Protein AF-A0A3D1PII8-F1 (afdb_monomer)

Foldseek 3Di:
DDPPVDPDPVLLVVLLVQLVDPPHDPDLVVSQVCCCPVVVDRDDPVRSVVSND

Mean predicted aligned error: 6.69 Å

Secondary structure (DSSP, 8-state):
--------HHHHHHHHHHHHSTTS-SSHHHHHHHHHHHS-----HHHHHHH--

Nearest PDB structures (foldseek):
  7viv-assembly1_A  TM=6.952E-01  e=3.618E+00  African swine fever virus
  8dqx-assembly1_E  TM=4.338E-01  e=9.479E+00  Saccharomyces cerevisiae

Structure (mmCIF, N/CA/C/O backbone):
data_AF-A0A3D1PII8-F1
#
_entry.id   AF-A0A3D1PII8-F1
#
loop_
_atom_site.group_PDB
_atom_site.id
_atom_site.type_symbol
_atom_site.label_atom_id
_atom_site.label_alt_id
_atom_site.label_comp_id
_atom_site.label_asym_id
_atom_site.label_entity_id
_atom_site.label_seq_id
_atom_site.pdbx_PDB_ins_code
_atom_site.Cartn_x
_atom_site.Cartn_y
_atom_site.Cartn_z
_atom_site.occupancy
_atom_site.B_iso_or_equiv
_atom_site.auth_seq_id
_atom_site.auth_comp_id
_atom_site.auth_asym_id
_atom_site.auth_atom_id
_atom_site.pdbx_PDB_model_num
ATOM 1 N N . GLN A 1 1 ? -13.227 22.017 1.067 1.00 37.78 1 GLN A N 1
ATOM 2 C CA . GLN A 1 1 ? -13.145 20.633 1.563 1.00 37.78 1 GLN A CA 1
ATOM 3 C C . GLN A 1 1 ? -12.624 19.827 0.394 1.00 37.78 1 GLN A C 1
ATOM 5 O O . GLN A 1 1 ? -13.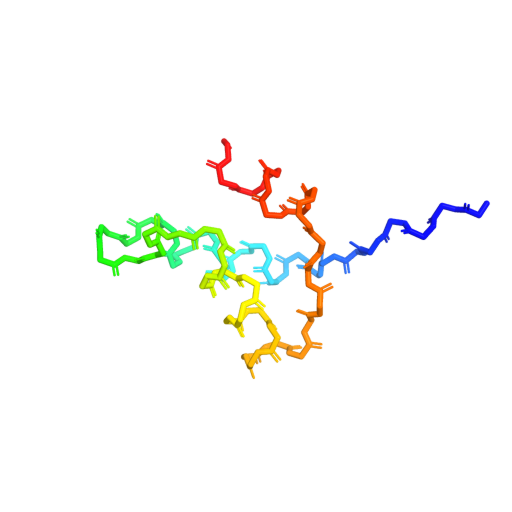365 19.605 -0.552 1.00 37.78 1 GLN A O 1
ATOM 10 N N . GLU A 1 2 ? -11.319 19.583 0.382 1.00 40.19 2 GLU A N 1
ATOM 11 C CA . GLU A 1 2 ? -10.656 18.714 -0.586 1.00 40.19 2 GLU A CA 1
ATOM 12 C C . GLU A 1 2 ? -10.163 17.527 0.223 1.00 40.19 2 GLU A C 1
ATOM 14 O O . GLU A 1 2 ? -9.081 17.560 0.802 1.00 40.19 2 GLU A O 1
ATOM 19 N N . ASP A 1 3 ? -10.996 16.497 0.318 1.00 41.38 3 ASP A N 1
ATOM 20 C CA . ASP A 1 3 ? -10.590 15.177 0.781 1.00 41.38 3 ASP A CA 1
ATOM 21 C C . ASP A 1 3 ? -9.702 14.543 -0.305 1.00 41.38 3 ASP A C 1
ATOM 23 O O . ASP A 1 3 ? -10.051 13.553 -0.945 1.00 41.38 3 ASP A O 1
ATOM 27 N N . SER A 1 4 ? -8.543 15.156 -0.570 1.00 48.56 4 SER A N 1
ATOM 28 C CA . SER A 1 4 ? -7.424 14.434 -1.159 1.00 48.56 4 SER A CA 1
ATOM 29 C C . SER A 1 4 ? -7.059 13.389 -0.125 1.00 48.56 4 SER A C 1
ATOM 31 O O . SER A 1 4 ? -6.544 13.734 0.935 1.00 48.56 4 SER A O 1
ATOM 33 N N . GLN A 1 5 ? -7.387 12.125 -0.386 1.00 57.47 5 GLN A N 1
ATOM 34 C CA . GLN A 1 5 ? -6.859 11.020 0.401 1.00 57.47 5 GLN A CA 1
ATOM 35 C C . GLN A 1 5 ? -5.335 11.116 0.349 1.00 57.47 5 GLN A C 1
ATOM 37 O O . GLN A 1 5 ? -4.711 10.750 -0.645 1.00 57.47 5 GLN A O 1
ATOM 42 N N . ILE A 1 6 ? -4.757 11.682 1.405 1.00 58.84 6 ILE A N 1
ATOM 43 C CA . ILE A 1 6 ? -3.321 11.784 1.588 1.00 58.84 6 ILE A CA 1
ATOM 44 C C . ILE A 1 6 ? -2.864 10.354 1.855 1.00 58.84 6 ILE A C 1
ATOM 46 O O . ILE A 1 6 ? -3.039 9.843 2.960 1.00 58.84 6 ILE A O 1
ATOM 50 N N . ILE A 1 7 ? -2.342 9.671 0.834 1.00 69.31 7 ILE A N 1
ATOM 51 C CA . ILE A 1 7 ? -1.458 8.550 1.128 1.00 69.31 7 ILE A CA 1
ATOM 52 C C . ILE A 1 7 ? -0.230 9.142 1.805 1.00 69.31 7 ILE A C 1
ATOM 54 O O . ILE A 1 7 ? 0.351 10.109 1.310 1.00 69.31 7 ILE A O 1
ATOM 58 N N . SER A 1 8 ? 0.103 8.621 2.983 1.00 74.75 8 SER A N 1
ATOM 59 C CA . SER A 1 8 ? 1.287 9.059 3.713 1.00 74.75 8 SER A CA 1
ATOM 60 C C . SER A 1 8 ? 2.517 8.938 2.819 1.00 74.75 8 SER A C 1
ATOM 62 O O . SER A 1 8 ? 2.609 8.016 2.011 1.00 74.75 8 SER A O 1
ATOM 64 N N . GLU A 1 9 ? 3.478 9.839 2.990 1.00 76.19 9 GLU A N 1
ATOM 65 C CA . GLU A 1 9 ? 4.721 9.832 2.211 1.00 76.19 9 GLU A CA 1
ATOM 66 C C . GLU A 1 9 ? 5.433 8.467 2.306 1.00 76.19 9 GLU A C 1
ATOM 68 O O . GLU A 1 9 ? 5.837 7.909 1.293 1.00 76.19 9 GLU A O 1
ATOM 73 N N . GLU A 1 10 ? 5.404 7.835 3.487 1.00 81.12 10 GLU A N 1
ATOM 74 C CA . GLU A 1 10 ? 5.895 6.465 3.711 1.00 81.12 10 GLU A CA 1
ATOM 75 C C . GLU A 1 10 ? 5.223 5.416 2.802 1.00 81.12 10 GLU A C 1
ATOM 77 O O . GLU A 1 10 ? 5.874 4.485 2.325 1.00 81.12 10 GLU A O 1
ATOM 82 N N . ALA A 1 11 ? 3.921 5.560 2.537 1.00 79.50 11 ALA A N 1
ATOM 83 C CA . ALA A 1 11 ? 3.186 4.664 1.650 1.00 79.50 11 ALA A CA 1
ATOM 84 C C . ALA A 1 11 ? 3.636 4.833 0.194 1.00 79.50 11 ALA A C 1
ATOM 86 O O . ALA A 1 11 ? 3.790 3.837 -0.507 1.00 79.50 11 ALA A O 1
ATOM 87 N N . ILE A 1 12 ? 3.885 6.075 -0.242 1.00 78.31 12 ILE A N 1
ATOM 88 C CA . ILE A 1 12 ? 4.431 6.377 -1.575 1.00 78.31 12 ILE A CA 1
ATOM 89 C C . ILE A 1 12 ? 5.830 5.784 -1.713 1.00 78.31 12 ILE A C 1
ATOM 91 O O . ILE A 1 12 ? 6.124 5.146 -2.718 1.00 78.31 12 ILE A O 1
ATOM 95 N N . GLU A 1 13 ? 6.687 5.971 -0.711 1.00 83.50 13 GLU A N 1
ATOM 96 C CA . GLU A 1 13 ? 8.062 5.477 -0.747 1.00 83.50 13 GLU A CA 1
ATOM 97 C C . GLU A 1 13 ? 8.133 3.949 -0.780 1.00 83.50 13 GLU A C 1
ATOM 99 O O . GLU A 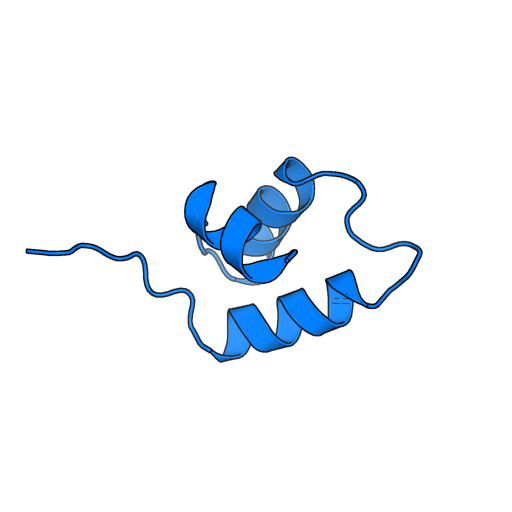1 13 ? 8.908 3.385 -1.556 1.00 83.50 13 GLU A O 1
ATOM 104 N N . ARG A 1 14 ? 7.315 3.261 0.027 1.00 84.00 14 ARG A N 1
ATOM 105 C CA . ARG A 1 14 ? 7.231 1.797 -0.027 1.00 84.00 14 ARG A CA 1
ATOM 106 C C . ARG A 1 14 ? 6.665 1.320 -1.356 1.00 84.00 14 ARG A C 1
ATOM 108 O O . ARG A 1 14 ? 7.260 0.450 -1.980 1.00 84.00 14 ARG A O 1
ATOM 115 N N . LEU A 1 15 ? 5.571 1.926 -1.814 1.00 80.69 15 LEU A N 1
ATOM 116 C CA . LEU A 1 15 ? 4.956 1.563 -3.084 1.00 80.69 15 LEU A CA 1
ATOM 117 C C . LEU A 1 15 ? 5.915 1.775 -4.262 1.00 80.69 15 LEU A C 1
ATOM 119 O O . LEU A 1 15 ? 5.985 0.942 -5.155 1.00 80.69 15 LEU A O 1
ATOM 123 N N . GLY A 1 16 ? 6.688 2.861 -4.243 1.00 79.94 16 GLY A N 1
ATOM 124 C CA . GLY A 1 16 ? 7.709 3.150 -5.245 1.00 79.94 16 GLY A CA 1
ATOM 125 C C . GLY A 1 16 ? 8.831 2.111 -5.277 1.00 79.94 16 GLY A C 1
ATOM 126 O O . GLY A 1 16 ? 9.323 1.805 -6.357 1.00 79.94 16 GLY A O 1
ATOM 127 N N . ARG A 1 17 ? 9.215 1.531 -4.130 1.00 84.75 17 ARG A N 1
ATOM 128 C CA . ARG A 1 17 ? 10.185 0.419 -4.090 1.00 84.75 17 ARG A CA 1
ATOM 129 C C . ARG A 1 17 ? 9.615 -0.859 -4.688 1.00 84.75 17 ARG A C 1
ATOM 131 O O . ARG A 1 17 ? 10.290 -1.485 -5.492 1.00 84.75 17 ARG A O 1
ATOM 138 N N . GLU A 1 18 ? 8.383 -1.205 -4.335 1.00 83.44 18 GLU A N 1
ATOM 139 C CA . GLU A 1 18 ? 7.706 -2.392 -4.870 1.00 83.44 18 GLU A CA 1
ATOM 140 C C . GLU A 1 18 ? 7.437 -2.256 -6.384 1.00 83.44 18 GLU A C 1
ATOM 142 O O . GLU A 1 18 ? 7.560 -3.223 -7.124 1.00 83.44 18 GLU A O 1
ATOM 147 N N . LEU A 1 19 ? 7.135 -1.046 -6.877 1.00 79.50 19 LEU A N 1
ATOM 148 C CA . LEU A 1 19 ? 6.985 -0.751 -8.314 1.00 79.50 19 LEU A CA 1
ATOM 149 C C . LEU A 1 19 ? 8.308 -0.763 -9.092 1.00 79.50 19 LEU A C 1
ATOM 151 O O . LEU A 1 19 ? 8.295 -0.905 -10.313 1.00 79.50 19 LEU A O 1
ATOM 155 N N . GLN A 1 20 ? 9.442 -0.559 -8.418 1.00 78.94 20 GLN A N 1
ATOM 156 C CA . GLN A 1 20 ? 10.764 -0.700 -9.035 1.00 78.94 20 GLN A CA 1
ATOM 157 C C . GLN A 1 20 ? 11.161 -2.164 -9.223 1.00 78.94 20 GLN A C 1
ATOM 159 O O . GLN A 1 20 ? 12.096 -2.440 -9.981 1.00 78.94 20 GLN A O 1
ATOM 164 N N . ASP A 1 21 ? 10.472 -3.084 -8.551 1.00 79.19 21 ASP A N 1
ATOM 165 C CA . ASP A 1 21 ? 10.708 -4.504 -8.706 1.00 79.19 21 ASP A CA 1
ATOM 166 C C . ASP A 1 21 ? 10.064 -5.002 -10.015 1.00 79.19 21 ASP A C 1
ATOM 168 O O . ASP A 1 21 ? 8.881 -4.750 -10.261 1.00 79.19 21 ASP A O 1
ATOM 172 N N . PRO A 1 22 ? 10.816 -5.677 -10.903 1.00 68.38 22 PRO A N 1
ATOM 173 C CA . PRO A 1 22 ? 10.291 -6.163 -12.180 1.00 68.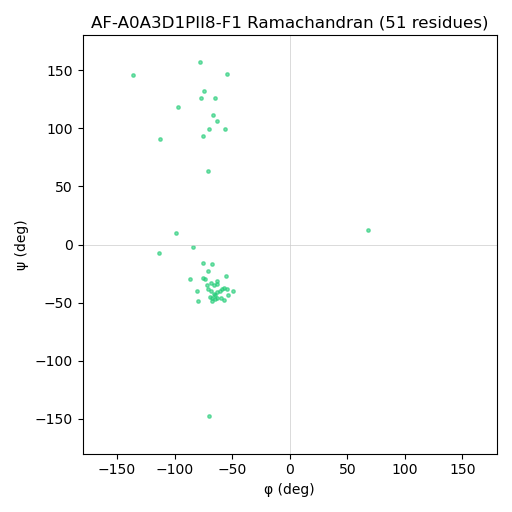38 22 PRO A CA 1
ATOM 174 C C . PRO A 1 22 ? 9.249 -7.283 -12.023 1.00 68.38 22 PRO A C 1
ATOM 176 O O . PRO A 1 22 ? 8.515 -7.543 -12.974 1.00 68.38 22 PRO A O 1
ATOM 179 N N . GLU A 1 23 ? 9.183 -7.925 -10.852 1.00 74.44 23 GLU A N 1
ATOM 180 C CA . GLU A 1 23 ? 8.123 -8.867 -10.453 1.00 74.44 23 GLU A CA 1
ATOM 181 C C . GLU A 1 23 ? 7.051 -8.208 -9.564 1.00 74.44 23 GLU A C 1
ATOM 183 O O . GLU A 1 23 ? 6.229 -8.903 -8.970 1.00 74.44 23 GLU A O 1
ATOM 188 N N . GLY A 1 24 ? 7.073 -6.877 -9.437 1.00 74.38 24 GLY A N 1
ATOM 189 C CA . GLY A 1 24 ? 6.118 -6.111 -8.645 1.00 74.38 24 GLY A CA 1
ATOM 190 C C . GLY A 1 24 ? 4.709 -6.090 -9.245 1.00 74.38 24 GLY A C 1
ATOM 191 O O . GLY A 1 24 ? 4.243 -7.030 -9.883 1.00 74.38 24 GLY A O 1
ATOM 192 N N . PHE A 1 25 ? 3.986 -4.990 -9.039 1.00 77.69 25 PHE A N 1
ATOM 193 C CA . PHE A 1 25 ? 2.582 -4.909 -9.450 1.00 77.69 25 PHE A CA 1
ATOM 194 C C . PHE A 1 25 ? 2.411 -4.932 -10.976 1.00 77.69 25 PHE A C 1
ATOM 196 O O . PHE A 1 25 ? 2.708 -3.947 -11.654 1.00 77.69 25 PHE A O 1
ATOM 203 N N . GLU A 1 26 ? 1.834 -6.012 -11.509 1.00 68.69 26 GLU A N 1
ATOM 204 C CA . GLU A 1 26 ? 1.448 -6.094 -12.924 1.00 68.69 26 GLU A CA 1
ATOM 205 C C . GLU A 1 26 ? 0.207 -5.242 -13.227 1.00 68.69 26 GLU A C 1
ATOM 207 O O . GLU A 1 26 ? 0.042 -4.731 -14.338 1.00 68.69 26 GLU A O 1
ATOM 212 N N . ILE A 1 27 ? -0.681 -5.071 -12.240 1.00 72.81 27 ILE A N 1
ATOM 213 C CA . ILE A 1 27 ? -1.947 -4.353 -12.403 1.00 72.81 27 ILE A CA 1
ATOM 214 C C . ILE A 1 27 ? -2.255 -3.402 -11.244 1.00 72.81 27 ILE A C 1
ATOM 216 O O . ILE A 1 27 ? -2.031 -3.682 -10.068 1.00 72.81 27 ILE A O 1
ATOM 220 N N . TYR A 1 28 ? -2.905 -2.282 -11.572 1.00 76.38 28 TYR A N 1
ATOM 221 C CA . TYR A 1 28 ? -3.338 -1.257 -10.611 1.00 76.38 28 TYR A CA 1
ATOM 222 C C . TYR A 1 28 ? -4.226 -1.798 -9.473 1.00 76.38 28 TYR A C 1
ATOM 224 O O . TYR A 1 28 ? -4.253 -1.238 -8.376 1.00 76.38 28 TYR A O 1
ATOM 232 N N . GL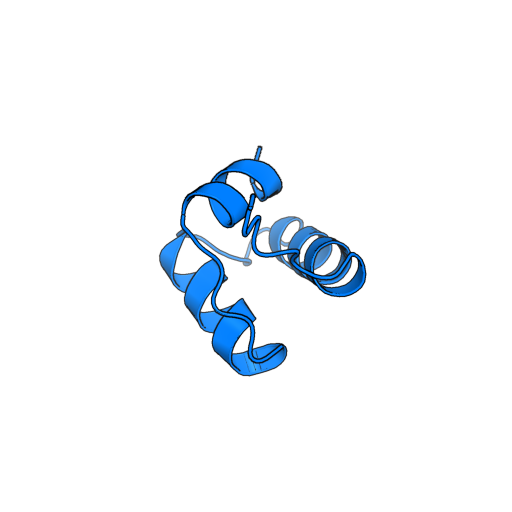Y A 1 29 ? -4.952 -2.893 -9.723 1.00 76.31 29 GLY A N 1
ATOM 233 C CA . GLY A 1 29 ? -5.780 -3.559 -8.716 1.00 76.31 29 GLY A CA 1
ATOM 234 C C . GLY A 1 29 ? -4.967 -4.226 -7.603 1.00 76.31 29 GLY A C 1
ATOM 235 O O . GLY A 1 29 ? -5.399 -4.220 -6.447 1.00 76.31 29 GLY A O 1
ATOM 236 N N . GLU A 1 30 ? -3.774 -4.741 -7.911 1.00 84.69 30 GLU A N 1
ATOM 237 C CA . GLU A 1 30 ? -2.875 -5.301 -6.896 1.00 84.69 30 GLU A CA 1
ATOM 238 C C . GLU A 1 30 ? -2.291 -4.202 -6.020 1.00 84.69 30 GLU A C 1
ATOM 240 O O . GLU A 1 30 ? -2.265 -4.360 -4.805 1.00 84.69 30 GLU A O 1
ATOM 245 N N . VAL A 1 31 ? -1.957 -3.043 -6.599 1.00 81.25 31 VAL A N 1
ATOM 246 C CA . VAL A 1 31 ? -1.506 -1.869 -5.837 1.00 81.25 31 VAL A CA 1
ATOM 247 C C . VAL A 1 31 ? -2.545 -1.448 -4.794 1.00 81.25 31 VAL A C 1
ATOM 249 O O . VAL A 1 31 ? -2.210 -1.240 -3.629 1.00 81.25 31 VAL A O 1
ATOM 252 N N . GLN A 1 32 ? -3.822 -1.339 -5.179 1.00 83.19 32 GLN A N 1
ATOM 253 C CA . GLN A 1 32 ? -4.889 -0.986 -4.231 1.00 83.19 32 GLN A CA 1
ATOM 254 C C . GLN A 1 32 ? -5.061 -2.045 -3.141 1.00 8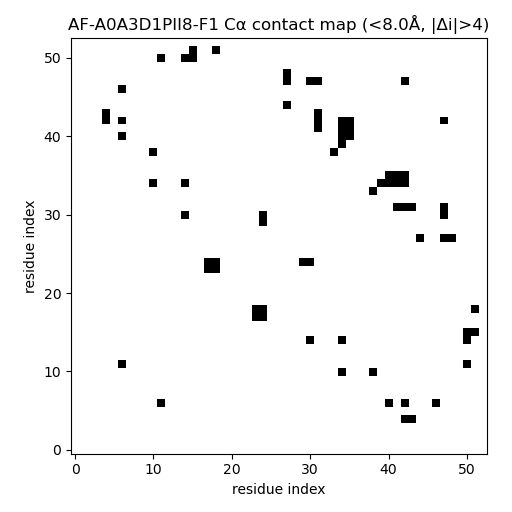3.19 32 GLN A C 1
ATOM 256 O O . GLN A 1 32 ? -5.266 -1.704 -1.975 1.00 83.19 32 GLN A O 1
ATOM 261 N N . THR A 1 33 ? -4.979 -3.321 -3.520 1.00 86.56 33 THR A N 1
ATOM 262 C CA . THR A 1 33 ? -5.117 -4.447 -2.590 1.00 86.56 33 THR A CA 1
ATOM 263 C C . THR A 1 33 ? -3.962 -4.478 -1.595 1.00 86.56 33 THR A C 1
ATOM 265 O O . THR A 1 33 ? -4.192 -4.632 -0.399 1.00 86.56 33 THR A O 1
ATOM 268 N N . TRP A 1 34 ? -2.738 -4.252 -2.063 1.00 86.50 34 TRP A N 1
ATOM 269 C CA . TRP A 1 34 ? -1.533 -4.202 -1.246 1.00 86.50 34 TRP A CA 1
ATOM 270 C C . TRP A 1 34 ? -1.532 -2.996 -0.305 1.00 86.50 34 TRP A C 1
ATOM 272 O O . TRP A 1 34 ? -1.337 -3.165 0.893 1.00 86.50 34 TRP A O 1
ATOM 282 N N . LEU A 1 35 ? -1.870 -1.795 -0.791 1.00 83.75 35 LEU A N 1
ATOM 283 C CA . LEU A 1 35 ? -2.001 -0.598 0.055 1.00 83.75 35 LEU A CA 1
ATOM 284 C C . LEU A 1 35 ? -3.049 -0.796 1.158 1.00 83.75 35 LEU A C 1
ATOM 286 O O . LEU A 1 35 ? -2.850 -0.369 2.297 1.00 83.75 35 LEU A O 1
ATOM 290 N N . ALA A 1 36 ? -4.154 -1.471 0.841 1.00 86.19 36 ALA A N 1
ATOM 291 C CA . ALA A 1 36 ? -5.182 -1.796 1.818 1.00 86.19 36 ALA A CA 1
ATOM 292 C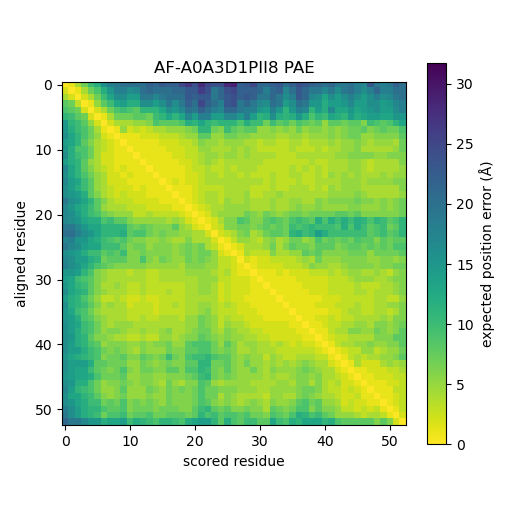 C . ALA A 1 36 ? -4.743 -2.890 2.806 1.00 86.19 36 ALA A C 1
ATOM 294 O O . ALA A 1 36 ? -5.131 -2.823 3.970 1.00 86.19 36 ALA A O 1
ATOM 295 N N . ALA A 1 37 ? -3.957 -3.877 2.373 1.00 87.44 37 ALA A N 1
ATOM 296 C CA . ALA A 1 37 ? -3.512 -4.993 3.206 1.00 87.44 37 ALA A CA 1
ATOM 297 C C . ALA A 1 37 ? -2.330 -4.625 4.118 1.00 87.44 37 ALA A C 1
ATOM 299 O O . ALA A 1 37 ? -2.396 -4.865 5.320 1.00 87.44 37 ALA A O 1
ATOM 300 N N . GLU A 1 38 ? -1.287 -4.006 3.565 1.00 84.88 38 GLU A N 1
ATOM 301 C CA . GLU A 1 38 ? -0.049 -3.678 4.282 1.00 84.88 38 GLU A CA 1
ATOM 302 C C . GLU A 1 38 ? -0.185 -2.409 5.121 1.00 84.88 38 GLU A C 1
ATOM 304 O O . GLU A 1 38 ? 0.317 -2.326 6.240 1.00 84.88 38 GLU A O 1
ATOM 309 N N . LEU A 1 39 ? -0.870 -1.400 4.579 1.00 79.31 39 LEU A N 1
ATOM 310 C CA . LEU A 1 39 ? -0.923 -0.065 5.176 1.00 79.31 39 LEU A CA 1
ATOM 311 C C . LEU A 1 39 ? -2.325 0.301 5.674 1.00 79.31 39 LEU A C 1
ATOM 313 O O . LEU A 1 39 ? -2.496 1.332 6.323 1.00 79.31 39 LEU A O 1
ATOM 317 N N . GLY A 1 40 ? -3.343 -0.517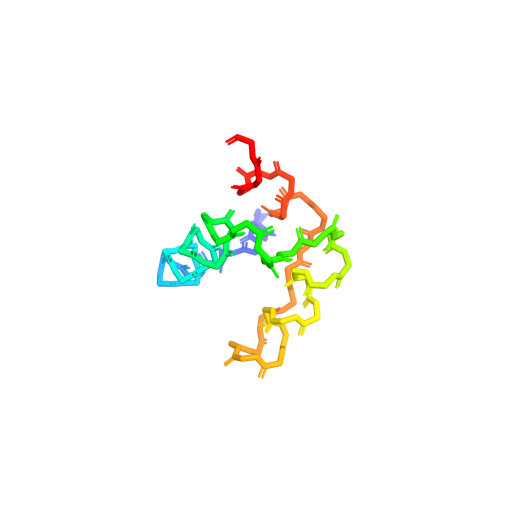 5.386 1.00 83.00 40 GLY A N 1
ATOM 318 C CA . GLY A 1 40 ? -4.732 -0.196 5.722 1.00 83.00 40 GLY A CA 1
ATOM 319 C C . GLY A 1 40 ? -5.297 0.973 4.911 1.00 83.00 40 GLY A C 1
ATOM 320 O O . GLY A 1 40 ? -6.348 1.514 5.260 1.00 83.00 40 GLY A O 1
ATOM 321 N N . ILE A 1 41 ? -4.613 1.395 3.842 1.00 79.94 41 ILE A N 1
ATOM 322 C CA . ILE A 1 41 ? -4.984 2.576 3.070 1.00 79.94 41 ILE A CA 1
ATOM 323 C C . ILE A 1 41 ? -5.797 2.161 1.849 1.00 79.94 41 ILE A C 1
ATOM 325 O O . ILE A 1 41 ? -5.309 1.503 0.934 1.00 79.94 41 ILE A O 1
ATOM 329 N N . LYS A 1 42 ? -7.045 2.628 1.785 1.00 76.38 42 LYS A N 1
ATOM 330 C CA . LYS A 1 42 ? -7.828 2.574 0.548 1.00 76.38 42 LYS A CA 1
ATOM 331 C C . LYS A 1 42 ? -7.342 3.650 -0.410 1.00 76.38 42 LYS A C 1
ATOM 333 O O . LYS A 1 42 ? -7.802 4.787 -0.340 1.00 76.38 42 LYS A O 1
ATOM 338 N N . ALA A 1 43 ? -6.424 3.294 -1.296 1.00 74.00 43 ALA A N 1
ATOM 339 C CA . ALA A 1 4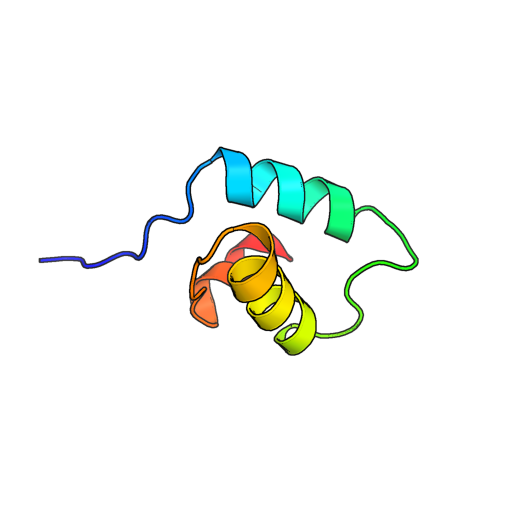3 ? -6.014 4.175 -2.375 1.00 74.00 43 ALA A CA 1
ATOM 340 C C . ALA A 1 43 ? -7.092 4.243 -3.461 1.00 74.00 43 ALA A C 1
ATOM 342 O O . ALA A 1 43 ? -7.604 3.222 -3.919 1.00 74.00 43 ALA A O 1
ATOM 343 N N . SER A 1 44 ? -7.426 5.463 -3.874 1.00 76.50 44 SER A N 1
ATOM 344 C CA . SER A 1 44 ? -8.268 5.691 -5.046 1.00 76.50 44 SER A CA 1
ATOM 345 C C . SER A 1 44 ? -7.460 5.527 -6.333 1.00 76.50 44 SER A C 1
ATOM 347 O O . SER A 1 44 ? -6.250 5.739 -6.348 1.00 76.50 44 SER A O 1
ATOM 349 N N . ASP A 1 45 ? -8.143 5.240 -7.439 1.00 71.81 45 ASP A N 1
ATOM 350 C CA . ASP A 1 45 ? -7.547 5.088 -8.775 1.00 71.81 45 ASP A CA 1
ATOM 351 C C . ASP A 1 45 ? -6.601 6.246 -9.154 1.00 71.81 45 ASP A C 1
ATOM 353 O O . ASP A 1 45 ? -5.486 6.027 -9.618 1.00 71.81 45 ASP A O 1
ATOM 357 N N . LYS A 1 46 ? -6.978 7.483 -8.800 1.00 72.88 46 LYS A N 1
ATOM 358 C CA . LYS A 1 46 ? -6.136 8.684 -8.948 1.00 72.88 46 LYS A CA 1
ATOM 359 C C . LYS A 1 46 ? -4.760 8.564 -8.298 1.00 72.88 46 LYS A C 1
ATOM 361 O O . LYS A 1 46 ? -3.781 9.028 -8.867 1.00 72.88 46 LYS A O 1
ATOM 366 N N . VAL A 1 47 ? -4.707 8.010 -7.092 1.00 74.00 47 VAL A N 1
ATOM 367 C CA . VAL A 1 47 ? -3.478 7.896 -6.307 1.00 74.00 47 VAL A CA 1
ATOM 368 C C . VAL A 1 47 ? -2.533 6.916 -6.984 1.00 74.00 47 VAL A C 1
ATOM 370 O O . VAL A 1 47 ? -1.387 7.253 -7.253 1.00 74.00 47 VAL A O 1
ATOM 373 N N . VAL A 1 48 ? -3.056 5.747 -7.351 1.00 74.50 48 VAL A N 1
ATOM 374 C CA . VAL A 1 48 ? -2.296 4.730 -8.077 1.00 74.50 48 VAL A CA 1
ATOM 375 C C . VAL A 1 48 ? -1.797 5.284 -9.413 1.00 74.50 48 VAL A C 1
ATOM 377 O O . VAL A 1 48 ? -0.616 5.181 -9.725 1.00 74.50 48 VAL A O 1
ATOM 380 N N . HIS A 1 49 ? -2.661 5.963 -10.166 1.00 74.06 49 HIS A N 1
ATOM 381 C CA . HIS A 1 49 ? -2.296 6.568 -11.44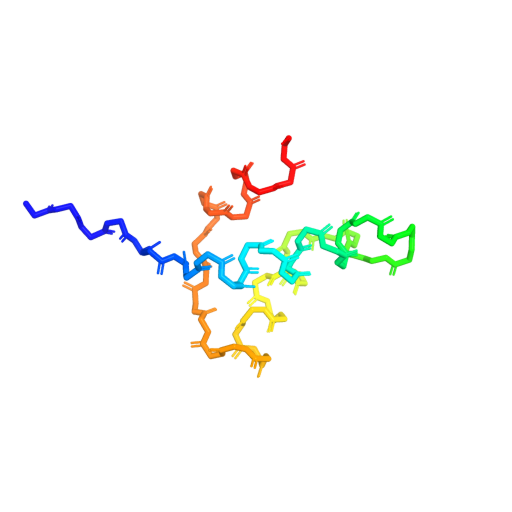4 1.00 74.06 49 HIS A CA 1
ATOM 382 C C . HIS A 1 49 ? -1.228 7.671 -11.313 1.00 74.06 49 HIS A C 1
ATOM 384 O O . HIS A 1 49 ? -0.418 7.857 -12.218 1.00 74.06 49 HIS A O 1
ATOM 390 N N . SER A 1 50 ? -1.202 8.402 -10.195 1.00 70.38 50 SER A N 1
ATOM 391 C CA . SER A 1 50 ? -0.152 9.381 -9.900 1.00 70.38 50 SER A CA 1
ATOM 392 C C . SER A 1 50 ? 1.171 8.746 -9.468 1.00 70.38 50 SER A C 1
ATOM 394 O O . SER A 1 50 ? 2.205 9.360 -9.705 1.00 70.38 50 SER A O 1
ATOM 396 N N . THR A 1 51 ? 1.162 7.565 -8.844 1.00 68.88 51 THR A N 1
ATOM 397 C CA . THR A 1 51 ? 2.388 6.912 -8.349 1.00 68.88 51 THR A CA 1
ATOM 398 C C . THR A 1 51 ? 3.086 6.045 -9.397 1.00 68.88 51 THR A C 1
ATOM 400 O O . THR A 1 51 ? 4.303 5.917 -9.358 1.00 68.88 51 THR A O 1
ATOM 403 N N . VAL A 1 52 ? 2.346 5.469 -10.346 1.00 67.75 52 VAL A N 1
ATOM 404 C CA . VAL A 1 52 ? 2.906 4.580 -11.385 1.00 67.75 52 VAL A CA 1
ATOM 405 C C . VAL A 1 52 ? 3.471 5.362 -12.595 1.00 67.75 52 VAL A C 1
ATOM 407 O O . VAL A 1 52 ? 3.986 4.753 -13.528 1.00 67.75 52 VAL A O 1
ATOM 410 N N . ARG A 1 53 ? 3.375 6.701 -12.622 1.00 58.06 53 ARG A N 1
ATOM 411 C CA . ARG A 1 53 ? 3.770 7.535 -13.775 1.00 58.06 53 ARG A CA 1
ATOM 412 C C . ARG A 1 53 ? 5.172 8.129 -13.668 1.00 58.06 53 ARG A C 1
ATOM 414 O O . ARG A 1 53 ? 5.517 8.619 -12.575 1.00 58.06 53 ARG A O 1
#

Solvent-accessible surface area (backbone atoms only — not comparable to full-atom values): 3380 Å² total; per-residue (Å²): 139,79,87,69,81,75,71,51,69,68,55,53,56,51,49,52,55,46,62,69,39,93,85,38,70,90,46,75,67,52,50,35,51,46,36,34,69,79,70,66,37,83,60,51,72,69,54,54,59,62,68,80,103

Radius of gyration: 10.57 Å; Cα contacts (8 Å, |Δi|>4): 38; chains: 1; bounding box: 24×30×20 Å

Sequence (53 aa):
QEDSQIISEEAIERLGRELQDPEGFEIYGEVQTWLAAELGIKASDKVVHSTVR

pLDDT: mean 74.19, std 11.53, range [37.78, 87.44]